Protein AF-A0AAW1G8Y1-F1 (afdb_monomer_lite)

Foldseek 3Di:
DDQDQEDEADDQPPDLVVLQVCLVPHLCHAEYEDAYQDPDANLVSLLSNLVRNLNHAEYHDHNAAHELVSLLSNLVSNALSHQYYAAAPVHYDYDPPDDPVRSQVSNCNNNVDNPPPVNDPDPPDDD

Sequence (127 aa):
MYSFRKLFIIHKDVSKDVLGRVGLTCPRLIELVVCANGLRPLDEELIRVTRRCTQLSAIGLGECEVSWSAFAVFVKMCGDRLTQLSIMEEVLVPDHRYGLDDIHWEVSKHLGIMSDDAYLVDLRHEM

Secondary structure (DSSP, 8-state):
----SEEEEE-TT--HHHHHHHHHH-TT--EEEEE---SS--HHHHHHHHHH-TT--EEEEESS-EEHHHHHHHHHHHGGG--EEEE-GGGEE--SS--HHHHHHHHHHHH----TTTT-----S--

Radius of gyration: 13.67 Å; chains: 1; bounding box: 25×35×36 Å

Organism: Zoarces viviparus (NCBI:txid48416)

pLDDT: mean 73.54, std 17.42, range [28.05, 90.75]

Structure (mmCIF, N/CA/C/O backbone):
data_AF-A0AAW1G8Y1-F1
#
_entry.id   AF-A0AAW1G8Y1-F1
#
loop_
_atom_site.group_PDB
_atom_site.id
_atom_site.type_symbol
_atom_site.label_atom_id
_atom_site.label_alt_id
_atom_site.label_comp_id
_atom_site.label_asym_id
_atom_site.label_entity_id
_atom_site.label_seq_id
_atom_site.pdbx_PDB_ins_code
_atom_site.Cartn_x
_atom_site.Cartn_y
_atom_site.Cartn_z
_atom_site.occupancy
_atom_site.B_iso_or_equiv
_atom_site.auth_seq_id
_atom_site.auth_comp_id
_atom_site.auth_asym_id
_atom_site.auth_atom_id
_atom_site.pdbx_PDB_model_num
ATOM 1 N N . MET A 1 1 ? -10.518 -19.878 15.514 1.00 38.78 1 MET A N 1
ATOM 2 C CA . MET A 1 1 ? -10.573 -18.703 14.616 1.00 38.78 1 MET A CA 1
ATOM 3 C C . MET A 1 1 ? -9.400 -17.811 14.988 1.00 38.78 1 MET A C 1
ATOM 5 O O . MET A 1 1 ? -9.441 -17.178 16.034 1.00 38.78 1 MET A O 1
ATOM 9 N N . TYR A 1 2 ? -8.298 -17.885 14.241 1.00 33.09 2 TYR A N 1
ATOM 10 C CA . TYR A 1 2 ? -7.073 -17.169 14.594 1.00 33.09 2 TYR A CA 1
ATOM 11 C C . TYR A 1 2 ? -7.278 -15.661 14.400 1.00 33.09 2 TYR A C 1
ATOM 13 O O . TYR A 1 2 ? -7.654 -15.219 13.319 1.00 33.09 2 TYR A O 1
ATOM 21 N N . SER A 1 3 ? -7.088 -14.879 15.463 1.00 39.84 3 SER A N 1
ATOM 22 C CA . SER A 1 3 ? -7.245 -13.421 15.460 1.00 39.84 3 SER A CA 1
ATOM 23 C C . SER A 1 3 ? -5.868 -12.761 15.411 1.00 39.84 3 SER A C 1
ATOM 25 O O . SER A 1 3 ? -5.427 -12.167 16.394 1.00 39.84 3 SER A O 1
ATOM 27 N N . PHE A 1 4 ? -5.167 -12.889 14.286 1.00 48.69 4 PHE A N 1
ATOM 28 C CA . PHE A 1 4 ? -3.894 -12.197 14.088 1.00 48.69 4 PHE A CA 1
ATOM 29 C C . PHE A 1 4 ? -4.154 -10.710 13.825 1.00 48.69 4 PHE A C 1
ATOM 31 O O . PHE A 1 4 ? -4.824 -10.358 12.856 1.00 48.69 4 PHE A O 1
ATOM 38 N N . ARG A 1 5 ? -3.661 -9.842 14.717 1.00 55.53 5 ARG A N 1
ATOM 39 C CA . ARG A 1 5 ? -3.732 -8.376 14.563 1.00 55.53 5 ARG A CA 1
ATOM 40 C C . ARG A 1 5 ? -2.541 -7.817 13.779 1.00 55.53 5 ARG A C 1
ATOM 42 O O . ARG A 1 5 ? -2.705 -6.845 13.053 1.00 55.53 5 ARG A O 1
ATOM 49 N N . LYS A 1 6 ? -1.390 -8.481 13.882 1.00 60.81 6 LYS A N 1
ATOM 50 C CA . LYS A 1 6 ? -0.144 -8.167 13.183 1.00 60.81 6 LYS A CA 1
ATOM 51 C C . LYS A 1 6 ? 0.326 -9.430 12.475 1.00 60.81 6 LYS A C 1
ATOM 53 O O . LYS A 1 6 ? 0.370 -10.493 13.101 1.00 60.81 6 LYS A O 1
ATOM 58 N N . LEU A 1 7 ? 0.598 -9.331 11.179 1.00 63.91 7 LEU A N 1
ATOM 59 C CA . LEU A 1 7 ? 1.116 -10.435 10.381 1.00 63.91 7 LEU A CA 1
ATOM 60 C C . LEU A 1 7 ? 2.453 -10.029 9.775 1.00 63.91 7 LEU A C 1
ATOM 62 O O . LEU A 1 7 ? 2.512 -9.113 8.960 1.00 63.91 7 LEU A O 1
ATOM 66 N N . PHE A 1 8 ? 3.496 -10.757 10.158 1.00 66.31 8 PHE A N 1
ATOM 67 C CA . PHE A 1 8 ? 4.805 -10.674 9.532 1.00 66.31 8 PHE A CA 1
ATOM 68 C C . PHE A 1 8 ? 4.973 -11.830 8.564 1.00 66.31 8 PHE A C 1
ATOM 70 O O . PHE A 1 8 ? 4.803 -12.997 8.918 1.00 66.31 8 PHE A O 1
ATOM 77 N N . ILE A 1 9 ? 5.316 -11.484 7.339 1.00 61.91 9 ILE A N 1
ATOM 78 C CA . ILE A 1 9 ? 5.610 -12.407 6.265 1.00 61.91 9 ILE A CA 1
ATOM 79 C C . ILE A 1 9 ? 7.094 -12.223 5.958 1.00 61.91 9 ILE A C 1
ATOM 81 O O . ILE A 1 9 ? 7.467 -11.274 5.278 1.00 61.91 9 ILE A O 1
ATOM 85 N N . ILE A 1 10 ? 7.935 -13.100 6.510 1.00 55.72 10 ILE A N 1
ATOM 86 C CA . ILE A 1 10 ? 9.388 -13.098 6.299 1.00 55.72 10 ILE A CA 1
ATOM 87 C C . ILE A 1 10 ? 9.761 -14.475 5.754 1.00 55.72 10 ILE A C 1
ATOM 89 O O . ILE A 1 10 ? 9.856 -15.444 6.507 1.00 55.72 10 ILE A O 1
ATOM 93 N N . HIS A 1 11 ? 9.901 -14.599 4.435 1.00 56.12 11 HIS A N 1
ATOM 94 C CA . HIS A 1 11 ? 10.394 -15.832 3.813 1.00 56.12 11 HIS A CA 1
ATOM 95 C C . HIS A 1 11 ? 10.901 -15.549 2.397 1.00 56.12 11 HIS A C 1
ATOM 97 O O . HIS A 1 11 ? 10.277 -14.803 1.644 1.00 56.12 11 HIS A O 1
ATOM 103 N N . LYS A 1 12 ? 11.985 -16.229 2.005 1.00 48.31 12 LYS A N 1
ATOM 104 C CA . LYS A 1 12 ? 12.598 -16.104 0.668 1.00 48.31 12 LYS A CA 1
ATOM 105 C C . LYS A 1 12 ? 11.696 -16.556 -0.487 1.00 48.31 12 LYS A C 1
ATOM 107 O O . LYS A 1 12 ? 11.939 -16.182 -1.618 1.00 48.31 12 LYS A O 1
ATOM 112 N N . ASP A 1 13 ? 10.657 -17.329 -0.181 1.00 52.19 13 ASP A N 1
ATOM 113 C CA . ASP A 1 13 ? 9.702 -17.895 -1.142 1.00 52.19 13 ASP A CA 1
ATOM 114 C C . ASP A 1 13 ? 8.256 -17.692 -0.666 1.00 52.19 13 ASP A C 1
ATOM 116 O O . ASP A 1 13 ? 7.401 -18.568 -0.836 1.00 52.19 13 ASP A O 1
ATOM 120 N N . VAL A 1 14 ? 7.940 -16.567 -0.006 1.00 55.19 14 VAL A N 1
ATOM 121 C CA . VAL A 1 14 ? 6.518 -16.255 0.192 1.00 55.19 14 VAL A CA 1
ATOM 122 C C . VAL A 1 14 ? 5.919 -15.953 -1.166 1.00 55.19 14 VAL A C 1
ATOM 124 O O . VAL A 1 14 ? 5.989 -14.839 -1.677 1.00 55.19 14 VAL A O 1
ATOM 127 N N . SER A 1 15 ? 5.314 -16.985 -1.746 1.00 62.31 15 SER A N 1
ATOM 128 C CA . SER A 1 15 ? 4.627 -16.864 -3.009 1.00 62.31 15 SER A CA 1
ATOM 129 C C . SER A 1 15 ? 3.467 -15.886 -2.861 1.00 62.31 15 SER A C 1
ATOM 131 O O . SER A 1 15 ? 2.775 -15.834 -1.836 1.00 62.31 15 SER A O 1
ATOM 133 N N . LYS A 1 16 ? 3.231 -15.146 -3.941 1.00 70.06 16 LYS A N 1
ATOM 134 C CA . LYS A 1 16 ? 2.007 -14.410 -4.267 1.00 70.06 16 LYS A CA 1
ATOM 135 C C . LYS A 1 16 ? 0.730 -15.071 -3.696 1.00 70.06 16 LYS A C 1
ATOM 137 O O . LYS A 1 16 ? -0.162 -14.393 -3.192 1.00 70.06 16 LYS A O 1
ATOM 142 N N . ASP A 1 17 ? 0.670 -16.406 -3.671 1.00 75.62 17 ASP A N 1
ATOM 143 C CA . ASP A 1 17 ? -0.455 -17.187 -3.140 1.00 75.62 17 ASP A CA 1
ATOM 144 C C . ASP A 1 17 ? -0.660 -17.065 -1.623 1.00 75.62 17 ASP A C 1
ATOM 146 O O . ASP A 1 17 ? -1.796 -17.108 -1.148 1.00 75.62 17 ASP A O 1
ATOM 150 N N . VAL A 1 18 ? 0.400 -16.936 -0.821 1.00 79.56 18 VAL A N 1
ATOM 151 C CA . VAL A 1 18 ? 0.268 -16.750 0.634 1.00 79.56 18 VAL A CA 1
ATOM 152 C C . VAL A 1 18 ? -0.364 -15.394 0.920 1.00 79.56 18 VAL A C 1
ATOM 154 O O . VAL A 1 18 ? -1.372 -15.343 1.624 1.00 79.56 18 VAL A O 1
ATOM 157 N N . LEU A 1 19 ? 0.164 -14.316 0.331 1.00 81.50 19 LEU A N 1
ATOM 158 C CA . LEU A 1 19 ? -0.390 -12.973 0.510 1.00 81.50 19 LEU A CA 1
ATOM 159 C C . LEU A 1 19 ? -1.813 -12.882 -0.065 1.00 81.50 19 LEU A C 1
ATOM 161 O O . LEU A 1 19 ? -2.719 -12.328 0.561 1.00 81.50 19 LEU A O 1
ATOM 165 N N . GLY A 1 20 ? -2.05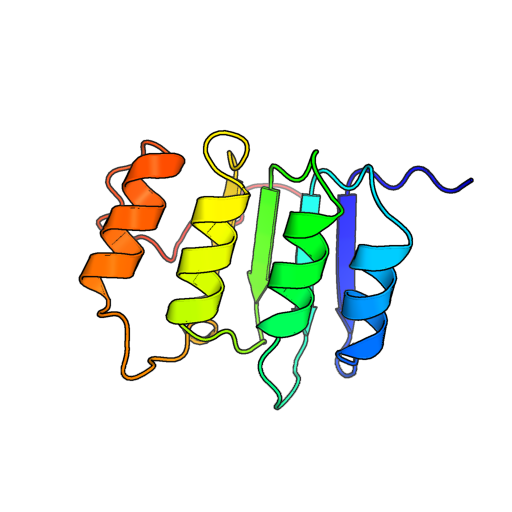2 -13.541 -1.201 1.00 80.19 20 GLY A N 1
ATOM 166 C CA . GLY A 1 20 ? -3.385 -13.688 -1.769 1.00 80.19 20 GLY A CA 1
ATOM 167 C C . GLY A 1 20 ? -4.369 -14.373 -0.817 1.00 80.19 20 GLY A C 1
ATOM 168 O O . GLY A 1 20 ? -5.499 -13.902 -0.676 1.00 80.19 20 GLY A O 1
ATOM 169 N N . ARG A 1 21 ? -3.944 -15.433 -0.115 1.00 82.88 21 ARG A N 1
ATOM 170 C CA . ARG A 1 21 ? -4.758 -16.110 0.909 1.00 82.88 21 ARG A CA 1
ATOM 171 C C . ARG A 1 21 ? -5.001 -15.237 2.131 1.00 82.88 21 ARG A C 1
ATOM 173 O O . ARG A 1 21 ? -6.123 -15.243 2.623 1.00 82.88 21 ARG A O 1
ATOM 180 N N . VAL A 1 22 ? -4.023 -14.450 2.581 1.00 82.50 22 VAL A N 1
ATOM 181 C CA . VAL A 1 22 ? -4.199 -13.508 3.704 1.00 82.50 22 VAL A CA 1
ATOM 182 C C . VAL A 1 22 ? -5.356 -12.550 3.433 1.00 82.50 22 VAL A C 1
ATOM 184 O O . VAL A 1 22 ? -6.235 -12.403 4.284 1.00 82.50 22 VAL A O 1
ATOM 187 N N . GLY A 1 23 ? -5.426 -11.987 2.224 1.00 78.06 23 GLY A N 1
ATOM 188 C CA . GLY A 1 23 ? -6.552 -11.145 1.815 1.00 78.06 23 GLY A CA 1
ATOM 189 C C . GLY A 1 23 ? -7.907 -11.867 1.850 1.00 78.06 23 GLY A C 1
ATOM 190 O O . GLY A 1 23 ? -8.943 -11.226 1.969 1.00 78.06 23 GLY A O 1
ATOM 191 N N . LEU A 1 24 ? -7.941 -13.199 1.788 1.00 81.00 24 LEU A N 1
ATOM 192 C CA . LEU A 1 24 ? -9.177 -13.983 1.868 1.00 81.00 24 LEU A CA 1
ATOM 193 C C . LEU A 1 24 ? -9.510 -14.431 3.296 1.00 81.00 24 LEU A C 1
ATOM 195 O O . LEU A 1 24 ? -10.687 -14.543 3.639 1.00 81.00 24 LEU A O 1
ATOM 199 N N . THR A 1 25 ? -8.501 -14.699 4.125 1.00 83.69 25 THR A N 1
ATOM 200 C CA . THR A 1 25 ? -8.681 -15.352 5.429 1.00 83.69 25 THR A CA 1
ATOM 201 C C . THR A 1 25 ? -8.609 -14.402 6.619 1.00 83.69 25 THR A C 1
ATOM 203 O O . THR A 1 25 ? -9.080 -14.762 7.698 1.00 83.69 25 THR A O 1
ATOM 206 N N . CYS A 1 26 ? -8.045 -13.201 6.457 1.00 83.06 26 CYS A N 1
ATOM 207 C CA . CYS A 1 26 ? -7.705 -12.311 7.571 1.00 83.06 26 CYS A CA 1
ATOM 208 C C . CYS A 1 26 ? -8.439 -10.952 7.513 1.00 83.06 26 CYS A C 1
ATOM 210 O O . CYS A 1 26 ? -7.788 -9.912 7.470 1.00 83.06 26 CYS A O 1
ATOM 212 N N . PRO A 1 27 ? -9.785 -10.886 7.580 1.00 85.94 27 PRO A N 1
ATOM 213 C CA . PRO A 1 27 ? -10.526 -9.621 7.436 1.00 85.94 27 PRO A CA 1
ATOM 214 C C . PRO A 1 27 ? -10.292 -8.609 8.575 1.00 85.94 27 PRO A C 1
ATOM 216 O O . PRO A 1 27 ? -10.624 -7.436 8.438 1.00 85.94 27 PRO A O 1
ATOM 219 N N . ARG A 1 28 ? -9.732 -9.054 9.709 1.00 87.94 28 ARG A N 1
ATOM 220 C CA . ARG A 1 28 ? -9.411 -8.220 10.883 1.00 87.94 28 ARG A CA 1
ATOM 221 C C . ARG A 1 28 ? -7.927 -7.852 10.979 1.00 87.94 28 ARG A C 1
ATOM 223 O O . ARG A 1 28 ? -7.464 -7.497 12.058 1.00 87.94 28 ARG A O 1
ATOM 230 N N . LEU A 1 29 ? -7.177 -8.014 9.891 1.00 87.12 29 LEU A N 1
ATOM 231 C CA . LEU A 1 29 ? -5.771 -7.636 9.856 1.00 87.12 29 LEU A CA 1
ATOM 232 C C . LEU A 1 29 ? -5.643 -6.120 10.060 1.00 87.12 29 LEU A C 1
ATOM 234 O O . LEU A 1 29 ? -6.328 -5.364 9.373 1.00 87.12 29 LEU A O 1
ATOM 238 N N . ILE A 1 30 ? -4.800 -5.710 11.010 1.00 89.25 30 ILE A N 1
ATOM 239 C CA . ILE A 1 30 ? -4.540 -4.299 11.342 1.00 89.25 30 ILE A CA 1
ATOM 240 C C . ILE A 1 30 ? -3.184 -3.878 10.778 1.00 89.25 30 ILE A C 1
ATOM 242 O O . ILE A 1 30 ? -3.058 -2.806 10.195 1.00 89.25 30 ILE A O 1
ATOM 246 N N . GLU A 1 31 ? -2.188 -4.753 10.896 1.00 87.94 31 GLU A N 1
ATOM 247 C CA . GLU A 1 31 ? -0.835 -4.503 10.413 1.00 87.94 31 GLU A CA 1
ATOM 248 C C . GLU A 1 31 ? -0.331 -5.655 9.545 1.00 87.94 31 GLU A C 1
ATOM 250 O O . GLU A 1 31 ? -0.422 -6.827 9.932 1.00 87.94 31 GLU A O 1
ATOM 255 N N . LEU A 1 32 ? 0.223 -5.303 8.386 1.00 86.50 32 LEU A N 1
ATOM 256 C CA . LEU A 1 32 ? 0.853 -6.226 7.451 1.00 86.50 32 LEU A CA 1
ATOM 257 C C . LEU A 1 32 ? 2.306 -5.813 7.225 1.00 86.50 32 LEU A C 1
ATOM 259 O O . LEU A 1 32 ? 2.560 -4.721 6.738 1.00 86.50 32 LEU A O 1
ATOM 263 N N . VAL A 1 33 ? 3.252 -6.704 7.496 1.00 85.31 33 VAL A N 1
ATOM 264 C CA . VAL A 1 33 ? 4.656 -6.500 7.133 1.00 85.31 33 VAL A CA 1
ATOM 265 C C . VAL A 1 33 ? 5.080 -7.613 6.188 1.00 85.31 33 VAL A C 1
ATOM 267 O O . VAL A 1 33 ? 4.946 -8.793 6.521 1.00 85.31 33 VAL A O 1
ATOM 270 N N . VAL A 1 34 ? 5.572 -7.246 5.008 1.00 82.69 34 VAL A N 1
ATOM 271 C CA . VAL A 1 34 ? 6.030 -8.167 3.967 1.00 82.69 34 VAL A CA 1
ATOM 272 C C . VAL A 1 34 ? 7.494 -7.892 3.675 1.00 82.69 34 VAL A C 1
ATOM 274 O O . VAL A 1 34 ? 7.837 -6.818 3.196 1.00 82.69 34 VAL A O 1
ATOM 277 N N . CYS A 1 35 ? 8.332 -8.890 3.931 1.00 76.81 35 CYS A N 1
ATOM 278 C CA . CYS A 1 35 ? 9.699 -8.956 3.447 1.00 76.81 35 CYS A CA 1
ATOM 279 C C . CYS A 1 35 ? 9.833 -10.233 2.606 1.00 76.81 35 CYS A C 1
ATOM 281 O 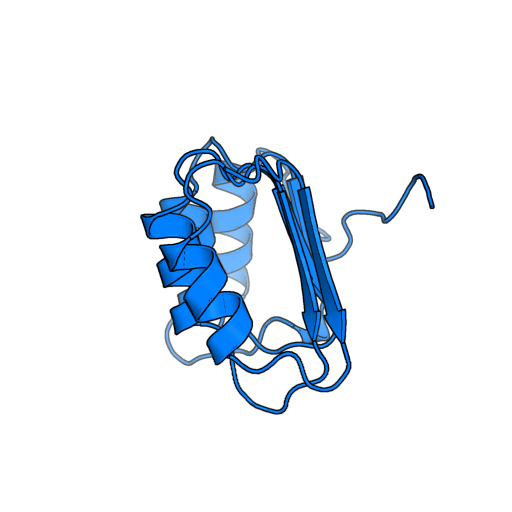O . CYS A 1 35 ? 9.876 -11.343 3.152 1.00 76.81 35 CYS A O 1
ATOM 283 N N . ALA A 1 36 ? 9.752 -10.096 1.280 1.00 69.25 36 ALA A N 1
ATOM 284 C CA . ALA A 1 36 ? 9.561 -11.233 0.378 1.00 69.25 36 ALA A CA 1
ATOM 285 C C . ALA A 1 36 ? 10.411 -11.110 -0.884 1.00 69.25 36 ALA A C 1
ATOM 287 O O . ALA A 1 36 ? 10.002 -10.458 -1.835 1.00 69.25 36 ALA A O 1
ATOM 288 N N . ASN A 1 37 ? 11.531 -11.830 -0.896 1.00 59.25 37 ASN A N 1
ATOM 289 C CA . ASN A 1 37 ? 12.570 -11.813 -1.925 1.00 59.25 37 ASN A CA 1
ATOM 290 C C . ASN A 1 37 ? 12.125 -12.546 -3.216 1.00 59.25 37 ASN A C 1
ATOM 292 O O . ASN A 1 37 ? 12.612 -13.628 -3.541 1.00 59.25 37 ASN A O 1
ATOM 296 N N . GLY A 1 38 ? 11.115 -12.006 -3.907 1.00 63.09 38 GLY A N 1
ATOM 297 C CA . GLY A 1 38 ? 10.462 -12.630 -5.060 1.00 63.09 38 GLY A CA 1
ATOM 298 C C . GLY A 1 38 ? 10.464 -11.752 -6.314 1.00 63.09 38 GLY A C 1
ATOM 299 O O . GLY A 1 38 ? 10.125 -10.581 -6.260 1.00 63.09 38 GLY A O 1
ATOM 300 N N . LEU A 1 39 ? 10.755 -12.355 -7.474 1.00 63.00 39 LEU A N 1
ATOM 301 C CA . LEU A 1 39 ? 10.861 -11.697 -8.795 1.00 63.00 39 LEU A CA 1
ATOM 302 C C . LEU A 1 39 ? 9.522 -11.224 -9.410 1.00 63.00 39 LEU A C 1
ATOM 304 O O . LEU A 1 39 ? 9.463 -10.962 -10.611 1.00 63.00 39 LEU A O 1
ATOM 308 N N . ARG A 1 40 ? 8.406 -11.243 -8.669 1.00 76.25 40 ARG A N 1
ATOM 309 C CA . ARG A 1 40 ? 7.083 -10.884 -9.215 1.00 76.25 40 ARG A CA 1
ATOM 310 C C . ARG A 1 40 ? 6.441 -9.767 -8.397 1.00 76.25 40 ARG A C 1
ATOM 312 O O . ARG A 1 40 ? 6.367 -9.922 -7.177 1.00 76.25 40 ARG A O 1
ATOM 319 N N . PRO A 1 41 ? 5.861 -8.748 -9.057 1.00 85.31 41 PRO A N 1
ATOM 320 C CA . PRO A 1 41 ? 5.141 -7.687 -8.369 1.00 85.31 41 PRO A CA 1
ATOM 321 C C . PRO A 1 41 ? 3.961 -8.204 -7.537 1.00 85.31 41 PRO A C 1
ATOM 323 O O . PRO A 1 41 ? 3.237 -9.114 -7.964 1.00 85.31 41 PRO A O 1
ATOM 326 N N . LEU A 1 42 ? 3.745 -7.595 -6.368 1.00 89.12 42 LEU A N 1
ATOM 327 C CA . LEU A 1 42 ? 2.686 -7.937 -5.404 1.00 89.12 42 LEU A CA 1
ATOM 328 C C . LEU A 1 42 ? 1.403 -7.098 -5.561 1.00 89.12 42 LEU A C 1
ATOM 330 O O . LEU A 1 42 ? 0.533 -7.116 -4.687 1.00 89.12 42 LEU A O 1
ATOM 334 N N . ASP A 1 43 ? 1.274 -6.368 -6.665 1.00 90.62 43 ASP A N 1
ATOM 335 C CA . ASP A 1 43 ? 0.199 -5.412 -6.946 1.00 90.62 43 ASP A CA 1
ATOM 336 C C . ASP A 1 43 ? -1.209 -5.951 -6.645 1.00 90.62 43 ASP A C 1
ATOM 338 O O . ASP A 1 43 ? -1.984 -5.358 -5.887 1.00 90.62 43 ASP A O 1
ATOM 342 N N . GLU A 1 44 ? -1.559 -7.097 -7.235 1.00 89.75 44 GLU A N 1
ATOM 343 C CA . GLU A 1 44 ? -2.901 -7.678 -7.124 1.00 89.75 44 GLU A CA 1
ATOM 344 C C . GLU A 1 44 ? -3.204 -8.141 -5.697 1.00 89.75 44 GLU A C 1
ATOM 346 O O . GLU A 1 44 ? -4.338 -8.037 -5.225 1.00 89.75 44 GLU A O 1
ATOM 351 N N . GLU A 1 45 ? -2.197 -8.660 -5.006 1.00 89.12 45 GLU A N 1
ATOM 352 C CA . GLU A 1 45 ? -2.293 -9.190 -3.656 1.00 89.12 45 GLU A CA 1
ATOM 353 C C . GLU A 1 45 ? -2.484 -8.063 -2.656 1.00 89.12 45 GLU A C 1
ATOM 355 O O . GLU A 1 45 ? -3.372 -8.159 -1.808 1.00 89.12 45 GLU A O 1
ATOM 360 N N . LEU A 1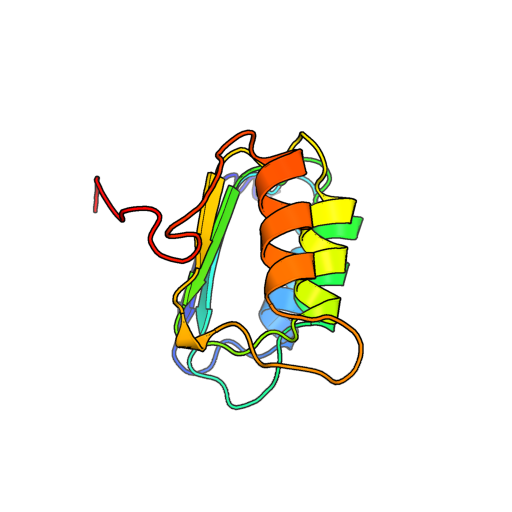 46 ? -1.723 -6.976 -2.794 1.00 89.19 46 LEU A N 1
ATOM 361 C CA . LEU A 1 46 ? -1.872 -5.786 -1.963 1.00 89.19 46 LEU A CA 1
ATOM 362 C C . LEU A 1 46 ? -3.256 -5.159 -2.127 1.00 89.19 46 LEU A C 1
ATOM 364 O O . LEU A 1 46 ? -3.935 -4.897 -1.132 1.00 89.19 46 LEU A O 1
ATOM 368 N N . ILE A 1 47 ? -3.734 -5.009 -3.365 1.00 90.75 47 ILE A N 1
ATOM 369 C CA . ILE A 1 47 ? -5.089 -4.504 -3.635 1.00 90.75 47 ILE A CA 1
ATOM 370 C C . ILE A 1 47 ? -6.158 -5.460 -3.077 1.00 90.75 47 ILE A C 1
ATOM 372 O O . ILE A 1 47 ? -7.208 -5.038 -2.581 1.00 90.75 47 ILE A O 1
ATOM 376 N N . ARG A 1 48 ? -5.930 -6.775 -3.147 1.00 90.06 48 ARG A N 1
ATOM 377 C CA . ARG A 1 48 ? -6.858 -7.772 -2.594 1.00 90.06 48 ARG A CA 1
ATOM 378 C C . ARG A 1 48 ? -6.920 -7.691 -1.070 1.00 90.06 48 ARG A C 1
ATOM 380 O O . ARG A 1 48 ? -8.021 -7.772 -0.522 1.00 90.06 48 ARG A O 1
ATOM 387 N N . VAL A 1 49 ? -5.777 -7.515 -0.406 1.00 89.00 49 VAL A N 1
ATOM 388 C CA . VAL A 1 49 ? -5.692 -7.320 1.045 1.00 89.00 49 VAL A CA 1
ATOM 389 C C . VAL A 1 49 ? -6.465 -6.068 1.451 1.00 89.00 49 VAL A C 1
ATOM 391 O O . VAL A 1 49 ? -7.367 -6.180 2.275 1.00 89.00 49 VAL A O 1
ATOM 394 N N . THR A 1 50 ? -6.231 -4.905 0.840 1.00 89.06 50 THR A N 1
ATOM 395 C CA . THR A 1 50 ? -6.934 -3.662 1.233 1.00 89.06 50 THR A CA 1
ATOM 396 C C . THR A 1 50 ? -8.439 -3.714 1.026 1.00 89.06 50 THR A C 1
ATOM 398 O O . THR A 1 50 ? -9.195 -3.155 1.820 1.00 89.06 50 THR A O 1
ATOM 401 N N . ARG A 1 51 ? -8.912 -4.437 0.005 1.00 89.50 51 ARG A N 1
ATOM 402 C CA . ARG A 1 51 ? -10.351 -4.646 -0.227 1.00 89.50 51 ARG A CA 1
ATOM 403 C C . ARG A 1 51 ? -11.044 -5.448 0.870 1.00 89.50 51 ARG A C 1
ATOM 405 O O . ARG A 1 51 ? -12.255 -5.323 1.034 1.00 89.50 51 ARG A O 1
ATOM 412 N N . ARG A 1 52 ? -10.322 -6.333 1.554 1.00 89.44 52 ARG A N 1
ATOM 413 C CA . ARG A 1 52 ? -10.904 -7.335 2.461 1.00 89.44 52 ARG A CA 1
ATOM 414 C C . ARG A 1 52 ? -10.543 -7.092 3.923 1.00 89.44 52 ARG A C 1
ATOM 416 O O . ARG A 1 52 ? -11.357 -7.364 4.802 1.00 89.44 52 ARG A O 1
ATOM 423 N N . CYS A 1 53 ? -9.357 -6.558 4.175 1.00 89.75 53 CYS A N 1
ATOM 424 C CA . CYS A 1 53 ? -8.835 -6.187 5.481 1.00 89.75 53 CYS A CA 1
ATOM 425 C C . CYS A 1 53 ? -9.199 -4.726 5.772 1.00 89.75 53 CYS A C 1
ATOM 427 O O . CYS A 1 53 ? -8.363 -3.830 5.704 1.00 89.75 53 CYS A O 1
ATOM 429 N N . THR A 1 54 ? -10.468 -4.465 6.090 1.00 89.69 54 THR A N 1
ATOM 430 C CA . THR A 1 54 ? -10.988 -3.093 6.266 1.00 89.69 54 THR A CA 1
ATOM 431 C C . THR A 1 54 ? -10.480 -2.382 7.523 1.00 89.69 54 THR A C 1
ATOM 433 O O . THR A 1 54 ? -10.774 -1.204 7.712 1.00 89.69 54 THR A O 1
ATOM 436 N N . GLN A 1 55 ? -9.731 -3.083 8.377 1.00 90.38 55 GLN A N 1
ATOM 437 C CA . GLN A 1 55 ? -9.085 -2.539 9.576 1.00 90.38 55 GLN A CA 1
ATOM 438 C C . GLN A 1 55 ? -7.582 -2.316 9.394 1.00 90.38 55 GLN A C 1
ATOM 440 O O . GLN A 1 55 ? -6.922 -1.930 10.353 1.00 90.38 55 GLN A O 1
ATOM 445 N N . LEU A 1 56 ? -7.044 -2.562 8.194 1.00 90.31 56 LEU A N 1
ATOM 446 C CA . LEU A 1 56 ? -5.628 -2.370 7.925 1.00 90.31 56 LEU A CA 1
ATOM 447 C C . LEU A 1 56 ? -5.277 -0.887 8.086 1.00 90.31 56 LEU A C 1
ATOM 449 O O . LEU A 1 56 ? -5.848 -0.035 7.399 1.00 90.31 56 LEU A O 1
ATOM 453 N N . SER A 1 57 ? -4.352 -0.610 8.999 1.00 89.00 57 SER A N 1
ATOM 454 C CA . SER A 1 57 ? -3.880 0.730 9.345 1.00 89.00 57 SER A CA 1
ATOM 455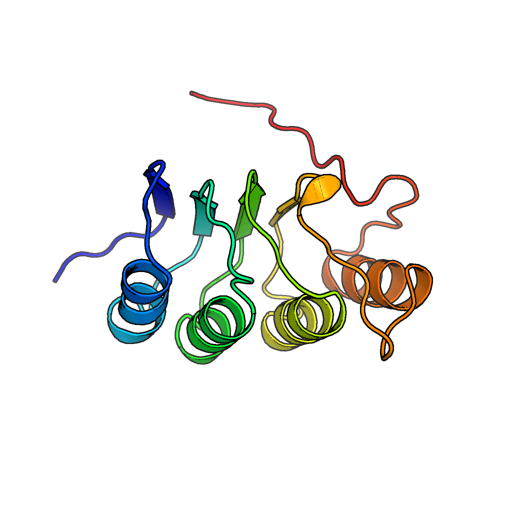 C C . SER A 1 57 ? -2.364 0.876 9.282 1.00 89.00 57 SER A C 1
ATOM 457 O O . SER A 1 57 ? -1.861 1.993 9.318 1.00 89.00 57 SER A O 1
ATOM 459 N N . ALA A 1 58 ? -1.626 -0.229 9.195 1.00 87.81 58 ALA A N 1
ATOM 460 C CA . ALA A 1 58 ? -0.172 -0.215 9.152 1.00 87.81 58 ALA A CA 1
ATOM 461 C C . ALA A 1 58 ? 0.348 -1.161 8.067 1.00 87.81 58 ALA A C 1
ATOM 463 O O . ALA A 1 58 ? -0.128 -2.298 7.953 1.00 87.81 58 ALA A O 1
ATOM 464 N N . ILE A 1 59 ? 1.325 -0.704 7.279 1.00 87.12 59 ILE A N 1
ATOM 465 C CA . ILE A 1 59 ? 2.017 -1.560 6.315 1.00 87.12 59 ILE A CA 1
ATOM 466 C C . ILE A 1 59 ? 3.532 -1.345 6.306 1.00 87.12 59 ILE A C 1
ATOM 468 O O . ILE A 1 59 ? 4.008 -0.212 6.317 1.00 87.12 59 ILE A O 1
ATOM 472 N N . GLY A 1 60 ? 4.267 -2.455 6.265 1.00 87.31 60 GLY A N 1
ATOM 473 C CA . GLY A 1 60 ? 5.708 -2.513 6.044 1.00 87.31 60 GLY A CA 1
ATOM 474 C C . GLY A 1 60 ? 6.021 -3.327 4.788 1.00 87.31 60 GLY A C 1
ATOM 475 O O . GLY A 1 60 ? 5.546 -4.458 4.686 1.00 87.31 60 GLY A O 1
ATOM 476 N N . LEU A 1 61 ? 6.795 -2.795 3.844 1.00 85.00 61 LEU A N 1
ATOM 477 C CA . LEU A 1 61 ? 7.220 -3.500 2.632 1.00 85.00 61 LEU A CA 1
ATOM 478 C C . LEU A 1 61 ? 8.740 -3.431 2.470 1.00 85.00 61 LEU A C 1
ATOM 480 O O . LEU A 1 61 ? 9.329 -2.353 2.519 1.00 85.00 61 LEU A O 1
ATOM 484 N N . GLY A 1 62 ? 9.355 -4.585 2.232 1.00 83.12 62 GLY A N 1
ATOM 485 C CA . GLY A 1 62 ? 10.778 -4.722 1.950 1.00 83.12 62 GLY A CA 1
ATOM 486 C C . GLY A 1 62 ? 11.064 -5.919 1.047 1.00 83.12 62 GLY A C 1
ATOM 487 O O . GLY A 1 62 ? 10.270 -6.861 0.969 1.00 83.12 62 GLY A O 1
ATOM 488 N N . GLU A 1 63 ? 12.201 -5.869 0.354 1.00 80.62 63 GLU A N 1
ATOM 489 C CA . GLU A 1 63 ? 12.706 -6.932 -0.531 1.00 80.62 63 GLU A CA 1
ATOM 490 C C . GLU A 1 63 ? 11.695 -7.461 -1.577 1.00 80.62 63 GLU A C 1
ATOM 492 O O . GLU A 1 63 ? 11.860 -8.578 -2.048 1.00 80.62 63 GLU A O 1
ATOM 497 N N . CYS A 1 64 ? 10.657 -6.705 -1.950 1.00 84.06 64 CYS A N 1
ATOM 498 C CA . CYS A 1 64 ? 9.609 -7.103 -2.901 1.00 84.06 64 CYS A CA 1
ATOM 499 C C . CYS A 1 64 ? 9.358 -6.003 -3.938 1.00 84.06 64 CYS A C 1
ATOM 501 O O . CYS A 1 64 ? 9.828 -4.894 -3.754 1.00 84.06 64 CYS A O 1
ATOM 503 N N . GLU A 1 65 ? 8.602 -6.278 -5.002 1.00 87.50 65 GLU A N 1
ATOM 504 C CA . GLU A 1 65 ? 8.270 -5.272 -6.021 1.00 87.50 65 GLU A CA 1
ATOM 505 C C . GLU A 1 65 ? 6.783 -4.897 -5.982 1.00 87.50 65 GLU A C 1
ATOM 507 O O . GLU A 1 65 ? 5.906 -5.762 -5.880 1.00 87.50 65 GLU A O 1
ATOM 512 N N . VAL A 1 66 ? 6.488 -3.602 -6.103 1.00 88.00 66 VAL A N 1
ATOM 513 C CA . VAL A 1 66 ? 5.131 -3.055 -6.232 1.00 88.00 66 VAL A CA 1
ATOM 514 C C . VAL A 1 66 ? 5.150 -1.901 -7.225 1.00 88.00 66 VAL A C 1
ATOM 516 O O . VAL A 1 66 ? 5.963 -0.988 -7.098 1.00 88.00 66 VAL A O 1
ATOM 519 N N . SER A 1 67 ? 4.244 -1.903 -8.201 1.00 89.19 67 SER A N 1
ATOM 520 C CA . SER A 1 67 ? 4.138 -0.777 -9.132 1.00 89.19 67 SER A CA 1
ATOM 521 C C . SER A 1 67 ? 3.609 0.486 -8.450 1.00 89.19 67 SER A C 1
ATOM 523 O O . SER A 1 67 ? 2.774 0.425 -7.538 1.00 89.19 67 SER A O 1
ATOM 525 N N . TRP A 1 68 ? 4.034 1.655 -8.931 1.00 87.25 68 TRP A N 1
ATOM 526 C CA . TRP A 1 68 ? 3.527 2.942 -8.445 1.00 87.25 68 TRP A CA 1
ATOM 527 C C . TRP A 1 68 ? 1.999 3.039 -8.531 1.00 87.25 68 TRP A C 1
ATOM 529 O O . TRP A 1 68 ? 1.357 3.411 -7.549 1.00 87.25 68 TRP A O 1
ATOM 539 N N . SER A 1 69 ? 1.382 2.615 -9.639 1.00 87.56 69 SER A N 1
ATOM 540 C CA . SER A 1 69 ? -0.082 2.585 -9.765 1.00 87.56 69 SER A CA 1
ATOM 541 C C . SER A 1 69 ? -0.733 1.741 -8.678 1.00 87.56 69 SER A C 1
ATOM 543 O O . SER A 1 69 ? -1.726 2.159 -8.078 1.00 87.56 69 SER A O 1
ATOM 545 N N . ALA A 1 70 ? -0.217 0.533 -8.436 1.00 90.00 70 ALA A N 1
ATOM 546 C CA . ALA A 1 70 ? -0.797 -0.361 -7.445 1.00 90.00 70 ALA A CA 1
ATOM 547 C C . ALA A 1 70 ? -0.662 0.212 -6.036 1.00 90.00 70 ALA A C 1
ATOM 549 O O . ALA A 1 70 ? -1.610 0.137 -5.250 1.00 90.00 70 ALA A O 1
ATOM 550 N N . PHE A 1 71 ? 0.475 0.841 -5.741 1.00 88.69 71 PHE A N 1
ATOM 551 C CA . PHE A 1 71 ? 0.706 1.486 -4.462 1.00 88.69 71 PHE A CA 1
ATOM 552 C C . PHE A 1 71 ? -0.190 2.720 -4.254 1.00 88.69 71 PHE A C 1
ATOM 554 O O . PHE A 1 71 ? -0.828 2.840 -3.207 1.00 88.69 71 PHE A O 1
ATOM 561 N N . ALA A 1 72 ? -0.363 3.573 -5.269 1.00 85.62 72 ALA A N 1
ATOM 562 C CA . ALA A 1 72 ? -1.315 4.688 -5.224 1.00 85.62 72 ALA A CA 1
ATOM 563 C C . ALA A 1 72 ? -2.741 4.202 -4.927 1.00 85.62 72 ALA A C 1
ATOM 565 O O . ALA A 1 72 ? -3.437 4.730 -4.055 1.00 85.62 72 ALA A O 1
ATOM 566 N N . VAL A 1 73 ? -3.176 3.148 -5.627 1.00 89.94 73 VAL A N 1
ATOM 567 C CA . VAL A 1 73 ? -4.482 2.517 -5.396 1.00 89.94 73 VAL A CA 1
ATOM 568 C C . VAL A 1 73 ? -4.568 1.964 -3.976 1.00 89.94 73 VAL A C 1
ATOM 570 O O . VAL A 1 73 ? -5.584 2.169 -3.315 1.00 89.94 73 VAL A O 1
ATOM 573 N N . PHE A 1 74 ? -3.524 1.295 -3.489 1.00 90.31 74 PHE A N 1
ATOM 574 C CA . PHE A 1 74 ? -3.462 0.773 -2.126 1.00 90.31 74 PHE A CA 1
ATOM 575 C C . PHE A 1 74 ? -3.684 1.885 -1.093 1.00 90.31 74 PHE A C 1
ATOM 577 O O . PHE A 1 74 ? -4.605 1.776 -0.279 1.00 90.31 74 PHE A O 1
ATOM 584 N N . VAL A 1 75 ? -2.901 2.967 -1.160 1.00 87.12 75 VAL A N 1
ATOM 585 C CA . VAL A 1 75 ? -2.971 4.089 -0.210 1.00 87.12 75 VAL A CA 1
ATOM 586 C C . VAL A 1 75 ? -4.358 4.719 -0.241 1.00 87.12 75 VAL A C 1
ATOM 588 O O . VAL A 1 75 ? -4.997 4.862 0.801 1.00 87.12 75 VAL A O 1
ATOM 591 N N . LYS A 1 76 ? -4.888 4.976 -1.439 1.00 87.56 76 LYS A N 1
ATOM 592 C CA . LYS A 1 76 ? -6.233 5.523 -1.627 1.00 87.56 76 LYS A CA 1
ATOM 593 C C . LYS A 1 76 ? -7.337 4.626 -1.060 1.00 87.56 76 LYS A C 1
ATOM 595 O O . LYS A 1 76 ? -8.335 5.126 -0.546 1.00 87.56 76 LYS A O 1
ATOM 600 N N . MET A 1 77 ? -7.201 3.302 -1.165 1.00 90.56 77 MET A N 1
ATOM 601 C CA . MET A 1 77 ? -8.184 2.355 -0.618 1.00 90.56 77 MET A CA 1
ATOM 602 C C . MET A 1 77 ? -8.108 2.237 0.907 1.00 90.56 77 MET A C 1
ATOM 604 O O . MET A 1 77 ? -9.137 2.007 1.555 1.00 90.56 77 MET A O 1
ATOM 608 N N . CYS A 1 78 ? -6.915 2.381 1.486 1.00 88.62 78 CYS A N 1
ATOM 609 C CA . CYS A 1 78 ? -6.745 2.484 2.932 1.00 88.62 78 CYS A CA 1
ATOM 610 C C . CYS A 1 78 ? -7.314 3.806 3.463 1.00 88.62 78 CYS A C 1
ATOM 612 O O . CYS A 1 78 ? -8.014 3.792 4.479 1.00 88.62 78 CYS A O 1
ATOM 614 N N . GLY A 1 79 ? -7.089 4.906 2.740 1.00 87.50 79 GLY A N 1
ATOM 615 C CA . GLY A 1 79 ? -7.511 6.247 3.128 1.00 87.50 79 GLY A CA 1
ATOM 616 C C . GLY A 1 79 ? -6.903 6.658 4.470 1.00 87.50 79 GLY A C 1
ATOM 617 O O . GLY A 1 79 ? -5.823 6.199 4.837 1.00 87.50 79 GLY A O 1
ATOM 618 N N . ASP A 1 80 ? -7.664 7.424 5.249 1.00 86.44 80 ASP A N 1
ATOM 619 C CA . ASP A 1 80 ? -7.277 7.923 6.581 1.00 86.44 80 ASP A CA 1
ATOM 620 C C . ASP A 1 80 ? -7.060 6.813 7.629 1.00 86.44 80 ASP A C 1
ATOM 622 O O . ASP A 1 80 ? -6.663 7.081 8.762 1.00 86.44 80 ASP A O 1
ATOM 626 N N . ARG A 1 81 ? -7.355 5.546 7.291 1.00 88.62 81 ARG A N 1
ATOM 627 C CA . ARG A 1 81 ? -7.044 4.416 8.175 1.00 88.62 81 ARG A CA 1
ATOM 628 C C . ARG A 1 81 ? -5.554 4.134 8.220 1.00 88.62 81 ARG A C 1
ATOM 630 O O . ARG A 1 81 ? -5.099 3.594 9.222 1.00 88.62 81 ARG A O 1
ATOM 637 N N . LEU A 1 82 ? -4.826 4.419 7.140 1.00 85.81 82 LEU A N 1
ATOM 638 C CA . LEU A 1 82 ? -3.390 4.196 7.099 1.00 85.81 82 LEU A CA 1
ATOM 639 C C . LEU A 1 82 ? -2.731 5.227 8.014 1.00 85.81 82 LEU A C 1
ATOM 641 O O . LEU A 1 82 ? -2.807 6.418 7.755 1.00 85.81 82 LEU A O 1
ATOM 645 N N . THR A 1 83 ? -2.124 4.767 9.100 1.00 84.25 83 THR A N 1
ATOM 646 C CA . THR A 1 83 ? -1.437 5.610 10.086 1.00 84.25 83 THR A CA 1
ATOM 647 C C . THR A 1 83 ? 0.049 5.300 10.169 1.00 84.25 83 THR A C 1
ATOM 649 O O . THR A 1 83 ? 0.810 6.099 10.707 1.00 84.25 83 THR A O 1
ATOM 652 N N . GLN A 1 84 ? 0.474 4.146 9.647 1.00 82.62 84 GLN A N 1
ATOM 653 C CA . GLN A 1 84 ? 1.871 3.733 9.610 1.00 82.62 84 GLN A CA 1
ATOM 654 C C . GLN A 1 84 ? 2.207 3.149 8.239 1.00 82.62 84 GLN A C 1
ATOM 656 O O . GLN A 1 84 ? 1.493 2.294 7.709 1.00 82.62 84 GLN A O 1
ATOM 661 N N . LEU A 1 85 ? 3.318 3.609 7.680 1.00 83.06 85 LEU A N 1
ATOM 662 C CA . LEU A 1 85 ? 3.838 3.186 6.392 1.00 83.06 85 LEU A CA 1
ATOM 663 C C . LEU A 1 85 ? 5.350 3.049 6.527 1.00 83.06 85 LEU A C 1
ATOM 665 O O . LEU A 1 85 ? 5.980 3.972 7.018 1.00 83.06 85 LEU A O 1
ATOM 669 N N . SER A 1 86 ? 5.926 1.931 6.104 1.00 81.44 86 SER A N 1
ATOM 670 C CA . SER A 1 86 ? 7.377 1.747 6.022 1.00 81.44 86 SER A CA 1
ATOM 671 C C . SER A 1 86 ? 7.683 0.989 4.739 1.00 81.44 86 SER A C 1
ATOM 673 O O . SER A 1 86 ? 7.180 -0.114 4.539 1.00 81.44 86 SER A O 1
ATOM 675 N N . ILE A 1 87 ? 8.416 1.603 3.817 1.00 78.44 87 ILE A N 1
ATOM 676 C CA . ILE A 1 87 ? 8.676 1.040 2.490 1.00 78.44 87 ILE A CA 1
ATOM 677 C C . ILE A 1 87 ? 10.130 1.289 2.148 1.00 78.44 87 ILE A C 1
ATOM 679 O O . ILE A 1 87 ? 10.559 2.434 2.183 1.00 78.44 87 ILE A O 1
ATOM 683 N N . MET A 1 88 ? 10.859 0.234 1.796 1.00 78.00 88 MET A N 1
ATOM 684 C CA . MET A 1 88 ? 12.214 0.373 1.263 1.00 78.00 88 MET A CA 1
ATOM 685 C C . MET A 1 88 ? 12.175 0.962 -0.156 1.00 78.00 88 MET A C 1
ATOM 687 O O . MET A 1 88 ? 11.290 0.619 -0.939 1.00 78.00 88 MET A O 1
ATOM 691 N N . GLU A 1 89 ? 13.121 1.839 -0.493 1.00 68.81 89 GLU A N 1
ATOM 692 C CA . GLU A 1 89 ? 13.137 2.600 -1.754 1.00 68.81 89 GLU A CA 1
ATOM 693 C C . GLU A 1 89 ? 13.054 1.693 -2.995 1.00 68.81 89 GLU A C 1
ATOM 695 O O . GLU A 1 89 ? 12.308 1.971 -3.932 1.00 68.81 89 GLU A O 1
ATOM 700 N N . GLU A 1 90 ? 13.745 0.554 -2.966 1.00 77.69 90 GLU A N 1
ATOM 701 C CA . GLU A 1 90 ? 13.792 -0.432 -4.047 1.00 77.69 90 GLU A CA 1
ATOM 702 C C . GLU A 1 90 ? 12.473 -1.183 -4.287 1.00 77.69 90 GLU A C 1
ATOM 704 O O . GLU A 1 90 ? 12.350 -1.892 -5.286 1.00 77.69 90 GLU A O 1
ATOM 709 N N . VAL A 1 91 ? 11.485 -1.042 -3.395 1.00 83.94 91 VAL A N 1
ATOM 710 C CA . VAL A 1 91 ? 10.207 -1.754 -3.511 1.00 83.94 91 VAL A CA 1
ATOM 711 C C . VAL A 1 91 ? 9.311 -1.154 -4.585 1.00 83.94 91 VAL A C 1
ATOM 713 O O . VAL A 1 91 ? 8.570 -1.876 -5.258 1.00 83.94 91 VAL A O 1
ATOM 716 N N . LEU A 1 92 ? 9.335 0.171 -4.735 1.00 84.75 92 LEU A N 1
ATOM 717 C CA . LEU A 1 92 ? 8.425 0.868 -5.632 1.00 84.75 92 LEU A CA 1
ATOM 718 C C . LEU A 1 92 ? 8.993 0.947 -7.046 1.00 84.75 92 LEU A C 1
ATOM 720 O O . LEU A 1 92 ? 9.878 1.746 -7.345 1.00 84.75 92 LEU A O 1
ATOM 724 N N . VAL A 1 93 ? 8.407 0.166 -7.946 1.00 86.56 93 VAL A N 1
ATOM 725 C CA . VAL A 1 93 ? 8.819 0.101 -9.346 1.00 86.56 93 VAL A CA 1
ATOM 726 C C . VAL A 1 93 ? 8.019 1.116 -10.177 1.00 86.56 93 VAL A C 1
ATOM 728 O O . VAL A 1 93 ? 6.782 1.105 -10.127 1.00 86.56 93 VAL A O 1
ATOM 731 N N . PRO A 1 94 ? 8.684 1.976 -10.974 1.00 82.50 94 PRO A N 1
ATOM 732 C CA . PRO A 1 94 ? 8.004 2.929 -11.840 1.00 82.50 94 PRO A CA 1
ATOM 733 C C . PRO A 1 94 ? 7.104 2.230 -12.854 1.00 82.50 94 PRO A C 1
ATOM 735 O O . PRO A 1 94 ? 7.490 1.243 -13.484 1.00 82.50 94 PRO A O 1
ATOM 738 N N . ASP A 1 95 ? 5.931 2.803 -13.093 1.00 82.62 95 ASP A N 1
ATOM 739 C CA . ASP A 1 95 ? 5.101 2.460 -14.239 1.00 82.62 95 ASP A CA 1
ATOM 740 C C . ASP A 1 95 ? 4.743 3.715 -15.041 1.00 82.62 95 ASP A C 1
ATOM 742 O O . ASP A 1 95 ? 5.140 4.828 -14.719 1.00 82.62 95 ASP A O 1
ATOM 746 N N . HIS A 1 96 ? 4.053 3.536 -16.163 1.00 77.12 96 HIS A N 1
ATOM 747 C CA . HIS A 1 96 ? 3.867 4.607 -17.146 1.00 77.12 96 HIS A CA 1
ATOM 748 C C . HIS A 1 96 ? 2.658 5.497 -16.807 1.00 77.12 96 HIS A C 1
ATOM 750 O O . HIS A 1 96 ? 2.244 6.300 -17.642 1.00 77.12 96 HIS A O 1
ATOM 756 N N . ARG A 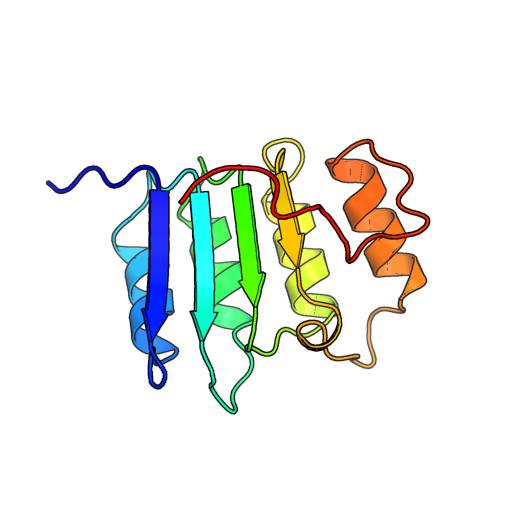1 97 ? 2.008 5.282 -15.653 1.00 73.56 97 ARG A N 1
ATOM 757 C CA . ARG A 1 97 ? 0.700 5.868 -15.320 1.00 73.56 97 ARG A CA 1
ATOM 758 C C . ARG A 1 97 ? 0.753 6.871 -14.180 1.00 73.56 97 ARG A C 1
ATOM 760 O O . ARG A 1 97 ? -0.100 7.752 -14.155 1.00 73.56 97 ARG A O 1
ATOM 767 N N . TYR A 1 98 ? 1.709 6.730 -13.273 1.00 66.25 98 TYR A N 1
ATOM 768 C CA . TYR A 1 98 ? 1.939 7.662 -12.174 1.00 66.25 98 TYR A CA 1
ATOM 769 C C . TYR A 1 98 ? 3.379 8.166 -12.230 1.00 66.25 98 TYR A C 1
ATOM 771 O O . TYR A 1 98 ? 4.276 7.429 -12.630 1.00 66.25 98 TYR A O 1
ATOM 779 N N . GLY A 1 99 ? 3.597 9.428 -11.870 1.00 68.19 99 GLY A N 1
ATOM 780 C CA . GLY A 1 99 ? 4.921 9.962 -11.567 1.00 68.19 99 GLY A CA 1
ATOM 781 C C . GLY A 1 99 ? 5.273 9.773 -10.090 1.00 68.19 99 GLY A C 1
ATOM 782 O O . GLY A 1 99 ? 4.394 9.541 -9.261 1.00 68.19 99 GLY A O 1
ATOM 783 N N . LEU A 1 100 ? 6.556 9.930 -9.751 1.00 68.19 100 LEU A N 1
ATOM 784 C CA . LEU A 1 100 ? 7.028 9.946 -8.360 1.00 68.19 100 LEU A CA 1
ATOM 785 C C . LEU A 1 100 ? 6.244 10.977 -7.535 1.00 68.19 100 LEU A C 1
ATOM 787 O O . LEU A 1 100 ? 5.724 10.650 -6.471 1.00 68.19 100 LEU A O 1
ATOM 791 N N . ASP A 1 101 ? 6.075 12.186 -8.072 1.00 71.00 101 ASP A N 1
ATOM 792 C CA . ASP A 1 101 ? 5.358 13.284 -7.412 1.00 71.00 101 ASP A CA 1
ATOM 793 C C . ASP A 1 101 ? 3.895 12.938 -7.094 1.00 71.00 101 ASP A C 1
ATOM 795 O O . ASP A 1 101 ? 3.384 13.313 -6.038 1.00 71.00 101 ASP A O 1
ATOM 799 N N . ASP A 1 102 ? 3.225 12.174 -7.965 1.00 71.75 102 ASP A N 1
ATOM 800 C CA . ASP A 1 102 ? 1.841 11.747 -7.738 1.00 71.75 102 ASP A CA 1
ATOM 801 C C . ASP A 1 102 ? 1.745 10.777 -6.550 1.00 71.75 102 ASP A C 1
ATOM 803 O O . ASP A 1 102 ? 0.797 10.839 -5.763 1.00 71.75 102 ASP A O 1
ATOM 807 N N . ILE A 1 103 ? 2.741 9.895 -6.398 1.00 74.31 103 ILE A N 1
ATOM 808 C CA . ILE A 1 103 ? 2.840 8.966 -5.268 1.00 74.31 103 ILE A CA 1
ATOM 809 C C . ILE A 1 103 ? 3.118 9.726 -3.977 1.00 74.31 103 ILE A C 1
ATOM 811 O O . ILE A 1 103 ? 2.410 9.521 -2.989 1.00 74.31 103 ILE A O 1
ATOM 815 N N . HIS A 1 104 ? 4.090 10.639 -3.989 1.00 73.81 104 HIS A N 1
ATOM 816 C CA . HIS A 1 104 ? 4.402 11.480 -2.834 1.00 73.81 104 HIS A CA 1
ATOM 817 C C . HIS A 1 104 ? 3.184 12.286 -2.377 1.00 73.81 104 HIS A C 1
ATOM 819 O O . HIS A 1 104 ? 2.888 12.328 -1.179 1.00 73.81 104 HIS A O 1
ATOM 825 N N . TRP A 1 105 ? 2.442 12.875 -3.316 1.00 76.00 105 TRP A N 1
ATOM 826 C CA . TRP A 1 105 ? 1.212 13.605 -3.027 1.00 76.00 105 TRP A CA 1
ATOM 827 C C . TRP A 1 105 ? 0.140 12.712 -2.394 1.00 76.00 105 TRP A C 1
ATOM 829 O O . TRP A 1 105 ? -0.417 13.060 -1.349 1.00 76.00 105 TRP A O 1
ATOM 839 N N . GLU A 1 106 ? -0.143 11.550 -2.992 1.00 75.19 106 GLU A N 1
ATOM 840 C CA . GLU A 1 106 ? -1.195 10.655 -2.502 1.00 75.19 106 GLU A CA 1
ATOM 841 C C . GLU A 1 106 ? -0.847 10.090 -1.114 1.00 75.19 106 GLU A C 1
ATOM 843 O O . GLU A 1 106 ? -1.721 10.006 -0.252 1.00 75.19 106 GLU A O 1
ATOM 848 N N . VAL A 1 107 ? 0.424 9.767 -0.856 1.00 72.62 107 VAL A N 1
ATOM 849 C CA . VAL A 1 107 ? 0.911 9.332 0.465 1.00 72.62 107 VAL A CA 1
ATOM 850 C C . VAL A 1 107 ? 0.789 10.456 1.492 1.00 72.62 107 VAL A C 1
ATOM 852 O O . VAL A 1 107 ? 0.171 10.265 2.544 1.00 72.62 107 VAL A O 1
ATOM 855 N N . SER A 1 108 ? 1.312 11.643 1.173 1.00 72.12 108 SER A N 1
ATOM 856 C CA . SER A 1 108 ? 1.327 12.793 2.088 1.00 72.12 108 SER A CA 1
ATOM 857 C C . SER A 1 108 ? -0.085 13.227 2.479 1.00 72.12 108 SER A C 1
ATOM 859 O O . SER A 1 108 ? -0.349 13.557 3.635 1.00 72.12 108 SER A O 1
ATOM 861 N N . LYS A 1 109 ? -1.029 13.163 1.534 1.00 75.06 109 LYS A N 1
ATOM 862 C CA . LYS A 1 109 ? -2.439 13.484 1.766 1.00 75.06 109 LYS A CA 1
ATOM 863 C C . LYS A 1 109 ? -3.092 12.594 2.828 1.00 75.06 109 LYS A C 1
ATOM 865 O O . LYS A 1 109 ? -3.904 13.096 3.599 1.00 75.06 109 LYS A O 1
ATOM 870 N N . HIS A 1 110 ? -2.783 11.297 2.844 1.00 69.19 110 HIS A N 1
ATOM 871 C CA . HIS A 1 110 ? -3.454 10.337 3.729 1.00 69.19 110 HIS A CA 1
ATOM 872 C C . HIS A 1 110 ? -2.719 10.126 5.055 1.00 69.19 110 HIS A C 1
ATOM 874 O O . HIS A 1 110 ? -3.360 9.839 6.059 1.00 69.19 110 HIS A O 1
ATOM 880 N N . LEU A 1 111 ? -1.395 10.305 5.080 1.00 66.62 111 LEU A N 1
ATOM 881 C CA . LEU A 1 111 ? -0.597 10.184 6.304 1.00 66.62 111 LEU A CA 1
ATOM 882 C C . LEU A 1 111 ? -0.399 11.519 7.038 1.00 66.62 111 LEU A C 1
ATOM 884 O O . LEU A 1 111 ? 0.037 11.524 8.186 1.00 66.62 111 LEU A O 1
ATOM 888 N N . GLY A 1 112 ? -0.704 12.654 6.400 1.00 59.62 112 GLY A N 1
ATOM 889 C CA . GLY A 1 112 ? -0.561 13.987 6.996 1.00 59.62 112 GLY A CA 1
ATOM 890 C C . GLY A 1 112 ? 0.890 14.424 7.235 1.00 59.62 112 GLY A C 1
ATOM 891 O O . GLY A 1 112 ? 1.122 15.446 7.877 1.00 59.62 112 GLY A O 1
ATOM 892 N N . ILE A 1 113 ? 1.862 13.666 6.725 1.00 55.78 113 ILE A N 1
ATOM 893 C CA . ILE A 1 113 ? 3.293 13.979 6.757 1.00 55.78 113 ILE A CA 1
ATOM 894 C C . ILE A 1 113 ? 3.666 14.553 5.391 1.00 55.78 113 ILE A C 1
ATOM 896 O O . ILE A 1 113 ? 3.442 13.908 4.372 1.00 55.78 113 ILE A O 1
ATOM 900 N N . MET A 1 114 ? 4.214 15.769 5.363 1.00 45.53 114 MET A N 1
ATOM 901 C CA . MET A 1 114 ? 4.896 16.295 4.179 1.00 45.53 114 MET A CA 1
ATOM 902 C C . MET A 1 114 ? 6.204 15.524 4.042 1.00 45.53 114 MET A C 1
ATOM 904 O O . MET A 1 114 ? 7.162 15.782 4.767 1.00 45.53 114 MET A O 1
ATOM 908 N N . SER A 1 115 ? 6.205 14.494 3.210 1.00 46.88 115 SER A N 1
ATOM 909 C CA . SER A 1 115 ? 7.333 13.581 3.127 1.00 46.88 115 SER A CA 1
ATOM 910 C C . SER A 1 115 ? 8.326 14.038 2.061 1.00 46.88 115 SER A C 1
ATOM 912 O O . SER A 1 115 ? 8.297 13.530 0.942 1.00 46.88 115 SER A O 1
ATOM 914 N N . ASP A 1 116 ? 9.226 14.951 2.431 1.00 43.06 116 ASP A N 1
ATOM 915 C CA . ASP A 1 116 ? 10.431 15.252 1.638 1.00 43.06 116 ASP A CA 1
ATOM 916 C C . ASP A 1 116 ? 11.402 14.039 1.580 1.00 43.06 116 ASP A C 1
ATOM 918 O O . ASP A 1 116 ? 12.247 13.977 0.696 1.00 43.06 116 ASP A O 1
ATOM 922 N N . ASP A 1 117 ? 11.204 13.020 2.439 1.00 43.75 117 ASP A N 1
ATOM 923 C CA . ASP A 1 117 ? 12.005 11.779 2.542 1.00 43.75 117 ASP A CA 1
ATOM 924 C C . ASP A 1 117 ? 11.129 10.490 2.581 1.00 43.75 117 ASP A C 1
ATOM 926 O O . ASP A 1 117 ? 11.347 9.588 3.392 1.00 43.75 117 ASP A O 1
ATOM 930 N N . ALA A 1 118 ? 10.074 10.394 1.756 1.00 42.00 118 ALA A N 1
ATOM 931 C CA . ALA A 1 118 ? 8.943 9.445 1.910 1.00 42.00 118 ALA A CA 1
ATOM 932 C C . ALA A 1 118 ? 9.220 7.923 1.922 1.00 42.00 118 ALA A C 1
ATOM 934 O O . ALA A 1 118 ? 8.275 7.148 2.075 1.00 42.00 118 ALA A O 1
ATOM 935 N N . TYR A 1 119 ? 10.471 7.483 1.807 1.00 46.06 119 TYR A N 1
ATOM 936 C CA . TYR A 1 119 ? 10.854 6.065 1.843 1.00 46.06 119 TYR A CA 1
ATOM 937 C C . TYR A 1 119 ? 11.679 5.686 3.082 1.00 46.06 119 TYR A C 1
ATOM 939 O O . TYR A 1 119 ? 12.107 4.547 3.228 1.00 46.06 119 TYR A O 1
ATOM 947 N N . LEU A 1 120 ? 11.872 6.609 4.029 1.00 41.69 120 LEU A N 1
ATOM 948 C CA . LEU A 1 120 ? 12.519 6.322 5.310 1.00 41.69 120 LEU A CA 1
ATOM 949 C C . LEU A 1 120 ? 11.585 6.659 6.470 1.00 41.69 120 LEU A C 1
ATOM 951 O O . LEU A 1 120 ? 11.750 7.654 7.171 1.00 41.69 120 LEU A O 1
ATOM 955 N N . VAL A 1 121 ? 10.608 5.784 6.714 1.00 41.72 121 VAL A N 1
ATOM 956 C CA . VAL A 1 121 ? 9.975 5.723 8.036 1.00 41.72 121 VAL A CA 1
ATOM 957 C C . VAL A 1 121 ? 10.743 4.698 8.861 1.00 41.72 121 VAL A C 1
ATOM 959 O O . VAL A 1 121 ? 10.658 3.488 8.641 1.00 41.72 121 VAL A O 1
ATOM 962 N N . ASP A 1 122 ? 11.556 5.265 9.747 1.00 34.75 122 ASP A N 1
ATOM 963 C CA . ASP A 1 122 ? 12.510 4.656 10.666 1.00 34.75 122 ASP A CA 1
ATOM 964 C C . ASP A 1 122 ? 11.961 3.398 11.366 1.00 34.75 122 ASP A C 1
ATOM 966 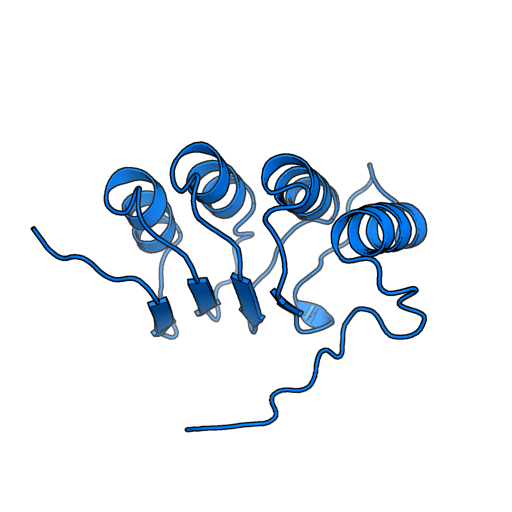O O . ASP A 1 122 ? 10.938 3.433 12.055 1.00 34.75 122 ASP A O 1
ATOM 970 N N . LEU A 1 123 ? 12.696 2.289 11.239 1.00 36.34 123 LEU A N 1
ATOM 971 C CA . LEU A 1 123 ? 12.563 1.052 12.019 1.00 36.34 123 LEU A CA 1
ATOM 972 C C . LEU A 1 123 ? 13.034 1.267 13.472 1.00 36.34 123 LEU A C 1
ATOM 974 O O . LEU A 1 123 ? 13.835 0.500 14.006 1.00 36.34 123 LEU A O 1
ATOM 978 N N . ARG A 1 124 ? 12.549 2.303 14.160 1.00 30.95 124 ARG A N 1
ATOM 979 C CA . ARG A 1 124 ? 12.825 2.486 15.592 1.00 30.95 124 ARG A CA 1
ATOM 980 C C . ARG A 1 124 ? 11.642 2.035 16.427 1.00 30.95 124 ARG A C 1
ATOM 982 O O . ARG A 1 124 ? 10.812 2.844 16.823 1.00 30.95 124 ARG A O 1
ATOM 989 N N . HIS A 1 125 ? 11.592 0.731 16.692 1.00 30.83 125 HIS A N 1
ATOM 990 C CA . HIS A 1 125 ? 11.889 0.119 17.999 1.00 30.83 125 HIS A CA 1
ATOM 991 C C . HIS A 1 125 ? 11.269 -1.297 18.062 1.00 30.83 125 HIS A C 1
ATOM 993 O O . HIS A 1 125 ? 10.091 -1.469 17.761 1.00 30.83 125 HIS A O 1
ATOM 999 N N . GLU A 1 126 ? 12.078 -2.273 18.493 1.00 28.05 126 GLU A N 1
ATOM 1000 C CA . GLU A 1 126 ? 11.742 -3.668 18.861 1.00 28.05 126 GLU A CA 1
ATOM 1001 C C . GLU A 1 126 ? 11.374 -4.659 17.736 1.00 28.05 126 GLU A C 1
ATOM 1003 O O . GLU A 1 126 ? 10.220 -4.783 17.327 1.00 28.05 126 GLU A O 1
ATOM 1008 N N . MET A 1 127 ? 12.346 -5.489 17.327 1.00 28.80 127 MET A N 1
ATOM 1009 C CA . MET A 1 127 ? 12.695 -6.733 18.046 1.00 28.80 127 MET A CA 1
ATOM 1010 C C . MET A 1 127 ? 14.173 -7.089 17.875 1.00 28.80 127 MET A C 1
ATOM 1012 O O . MET A 1 127 ? 14.665 -7.000 16.731 1.00 28.80 127 MET A O 1
#

InterPro domains:
  IPR032675 Leucine-rich repeat domain superfamily [G3DSA:3.80.10.10] (3-114)